Protein AF-A0A9D9D983-F1 (afdb_monomer_lite)

Secondary structure (DSSP, 8-state):
-B--PPBPHHHHHHHHHHT-EEEETTTTEEEEEETTEEEEEESS-EEEEEHHHHHHHHTTS-BEEB--GGGTTS-S--S-TTSSSS----

Organism: NCBI:txid2840932

pLDDT: mean 75.8, std 19.33, range [39.16, 94.0]

Sequence (90 aa):
MIEREELSINEALQYLKEGEILVSLTNDAAFKLVENKVNIYGKNYKASLEIKEFVQAYKDLSFYLYVDAQESVSLEKDKEYYSWIRSNKG

Structure (mmCIF, N/CA/C/O backbone):
data_AF-A0A9D9D983-F1
#
_entry.id   AF-A0A9D9D983-F1
#
loop_
_atom_site.group_PDB
_atom_site.id
_atom_site.type_symbol
_atom_site.label_atom_id
_atom_site.label_alt_id
_atom_site.label_comp_id
_atom_site.label_asym_id
_atom_site.label_entity_id
_atom_site.label_seq_id
_atom_site.pdbx_PDB_ins_code
_atom_site.Cartn_x
_atom_site.Cartn_y
_atom_site.Cartn_z
_atom_site.occupancy
_atom_site.B_iso_or_equiv
_atom_site.auth_seq_id
_atom_site.auth_comp_id
_atom_site.auth_asym_id
_atom_site.auth_atom_id
_atom_site.pdbx_PDB_model_num
ATOM 1 N N . MET A 1 1 ? 11.210 -14.052 -2.425 1.00 53.22 1 MET A N 1
ATOM 2 C CA . MET A 1 1 ? 10.618 -14.312 -3.758 1.00 53.22 1 MET A CA 1
ATOM 3 C C . MET A 1 1 ? 9.272 -13.605 -3.804 1.00 53.22 1 MET A C 1
ATOM 5 O O . MET A 1 1 ? 8.630 -13.504 -2.775 1.00 53.22 1 MET A O 1
ATOM 9 N N . ILE A 1 2 ? 8.860 -13.064 -4.948 1.00 58.53 2 ILE A N 1
ATOM 10 C CA . ILE A 1 2 ? 7.531 -12.442 -5.070 1.00 58.53 2 ILE A CA 1
ATOM 11 C C . ILE A 1 2 ? 6.554 -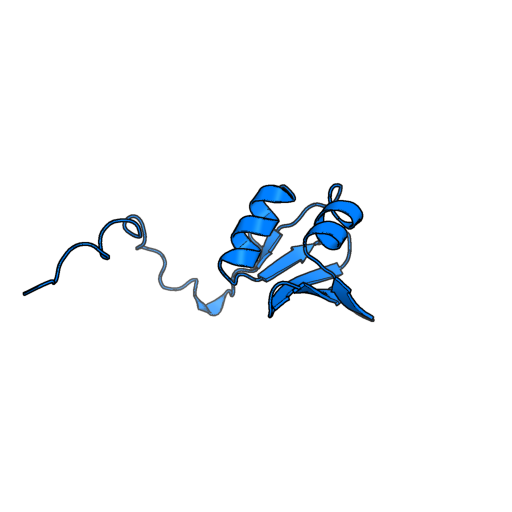13.548 -5.470 1.00 58.53 2 ILE A C 1
ATOM 13 O O . ILE A 1 2 ? 6.818 -14.235 -6.464 1.00 58.53 2 ILE A O 1
ATOM 17 N N . GLU A 1 3 ? 5.474 -13.744 -4.710 1.00 58.88 3 GLU A N 1
ATOM 18 C CA . GLU A 1 3 ? 4.388 -14.614 -5.164 1.00 58.88 3 GLU A CA 1
ATOM 19 C C . GLU A 1 3 ? 3.751 -13.981 -6.398 1.00 58.88 3 GLU A C 1
ATOM 21 O O . GLU A 1 3 ? 3.447 -12.792 -6.427 1.00 58.88 3 GLU A O 1
ATOM 26 N N . ARG A 1 4 ? 3.634 -14.766 -7.472 1.00 61.09 4 ARG A N 1
ATOM 27 C CA . ARG A 1 4 ? 3.222 -14.271 -8.795 1.00 61.09 4 ARG A CA 1
ATOM 28 C C . ARG A 1 4 ? 1.706 -14.229 -8.975 1.00 61.09 4 ARG A C 1
ATOM 30 O O . ARG A 1 4 ? 1.248 -14.129 -10.111 1.00 61.09 4 ARG A O 1
ATOM 37 N N . GLU A 1 5 ? 0.942 -14.328 -7.895 1.00 70.12 5 GLU A N 1
ATOM 38 C CA . GLU A 1 5 ? -0.498 -14.109 -7.954 1.00 70.12 5 GLU A CA 1
ATOM 39 C C . GLU A 1 5 ? -0.761 -12.606 -7.899 1.00 70.12 5 GLU A C 1
ATOM 41 O O . GLU A 1 5 ? -0.375 -11.914 -6.958 1.00 70.12 5 GLU A O 1
ATOM 46 N N . GLU A 1 6 ? -1.344 -12.100 -8.984 1.00 81.06 6 GLU A N 1
ATOM 47 C CA . GLU A 1 6 ? -1.798 -10.721 -9.075 1.00 81.06 6 GLU A CA 1
ATOM 48 C C . GLU A 1 6 ? -2.997 -10.542 -8.145 1.00 81.06 6 GLU A C 1
ATOM 50 O O . GLU A 1 6 ? -4.042 -11.163 -8.331 1.00 81.06 6 GLU A O 1
ATOM 55 N N . LEU A 1 7 ? -2.831 -9.684 -7.144 1.00 85.69 7 LEU A N 1
ATOM 56 C CA . LEU A 1 7 ? -3.861 -9.369 -6.170 1.00 85.69 7 LEU A CA 1
ATOM 57 C C . LEU A 1 7 ? -4.656 -8.152 -6.633 1.00 85.69 7 LEU A C 1
ATOM 59 O O . LEU A 1 7 ? -4.083 -7.122 -7.009 1.00 85.69 7 LEU A O 1
ATOM 63 N N . SER A 1 8 ? -5.981 -8.234 -6.523 1.00 86.31 8 SER A N 1
ATOM 64 C CA . SER A 1 8 ? -6.833 -7.054 -6.642 1.00 86.31 8 SER A CA 1
ATOM 65 C C . SER A 1 8 ? -6.580 -6.082 -5.483 1.00 86.31 8 SER A C 1
ATOM 67 O O . SER A 1 8 ? -6.122 -6.468 -4.408 1.00 86.31 8 SER A O 1
ATOM 69 N N . ILE A 1 9 ? -6.952 -4.809 -5.649 1.00 88.06 9 ILE A N 1
ATOM 70 C CA . ILE A 1 9 ? -6.809 -3.789 -4.594 1.00 88.06 9 ILE A CA 1
ATOM 71 C C . ILE A 1 9 ? -7.479 -4.191 -3.265 1.00 88.06 9 ILE A C 1
ATOM 73 O O . ILE A 1 9 ? -7.003 -3.823 -2.193 1.00 88.06 9 ILE A O 1
ATOM 77 N N . ASN A 1 10 ? -8.572 -4.960 -3.313 1.00 87.50 10 ASN A N 1
ATOM 78 C CA . ASN A 1 10 ? -9.278 -5.407 -2.112 1.00 87.50 10 ASN A CA 1
ATOM 79 C C . ASN A 1 10 ? -8.522 -6.524 -1.385 1.00 87.50 10 ASN A C 1
ATOM 81 O O . ASN A 1 10 ? -8.430 -6.488 -0.160 1.00 87.50 10 ASN A O 1
ATOM 85 N N . GLU A 1 11 ? -7.964 -7.480 -2.128 1.00 88.75 11 GLU A N 1
ATOM 86 C CA . GLU A 1 11 ? -7.119 -8.542 -1.571 1.00 88.75 11 GLU A CA 1
ATOM 87 C C . GLU A 1 11 ? -5.829 -7.947 -1.015 1.00 88.75 11 GLU A C 1
ATOM 89 O O . GLU A 1 11 ? -5.482 -8.179 0.138 1.00 88.75 11 GLU A O 1
ATOM 94 N N . ALA A 1 12 ? -5.190 -7.061 -1.781 1.00 88.56 12 ALA A N 1
ATOM 95 C CA . ALA A 1 12 ? -4.042 -6.278 -1.349 1.00 88.56 12 ALA A CA 1
ATOM 96 C C . ALA A 1 12 ? -4.304 -5.567 -0.006 1.00 88.56 12 ALA A C 1
ATOM 98 O O . ALA A 1 12 ? -3.525 -5.663 0.941 1.00 88.56 12 ALA A O 1
ATOM 99 N N . LEU A 1 13 ? -5.442 -4.885 0.130 1.00 89.44 13 LEU A N 1
ATOM 100 C CA . LEU A 1 13 ? -5.816 -4.258 1.397 1.00 89.44 13 LEU A CA 1
ATOM 101 C C . LEU A 1 13 ? -5.975 -5.247 2.552 1.00 89.44 13 LEU A C 1
ATOM 103 O O . LEU A 1 13 ? -5.722 -4.861 3.693 1.00 89.44 13 LEU A O 1
ATOM 107 N N . GLN A 1 14 ? -6.447 -6.465 2.292 1.00 89.31 14 GLN A N 1
ATOM 108 C CA . GLN A 1 14 ? -6.573 -7.484 3.325 1.00 89.31 14 GLN A CA 1
ATOM 109 C C . GLN A 1 14 ? -5.188 -7.878 3.842 1.00 89.31 14 GLN A C 1
ATOM 111 O O . GLN A 1 14 ? -4.936 -7.711 5.032 1.00 89.31 14 GLN A O 1
ATOM 116 N N . TYR A 1 15 ? -4.265 -8.224 2.945 1.00 89.31 15 TYR A N 1
ATOM 117 C CA . TYR A 1 15 ? -2.880 -8.543 3.302 1.00 89.31 15 TYR A CA 1
ATOM 118 C C . TYR A 1 15 ? -2.186 -7.391 4.041 1.00 89.31 15 TYR A C 1
ATOM 120 O O . TYR A 1 15 ? -1.559 -7.590 5.079 1.00 89.31 15 TYR A O 1
ATOM 128 N N . LEU A 1 16 ? -2.375 -6.149 3.584 1.00 89.44 16 LEU A N 1
ATOM 129 C CA . LEU A 1 16 ? -1.852 -4.967 4.276 1.00 89.44 16 LEU A CA 1
ATOM 130 C C . LEU A 1 16 ? -2.387 -4.842 5.713 1.00 89.44 16 LEU A C 1
ATOM 132 O O . LEU A 1 16 ? -1.646 -4.438 6.606 1.00 89.44 16 LEU A O 1
ATOM 136 N N . LYS A 1 17 ? -3.659 -5.183 5.956 1.00 87.94 17 LYS A N 1
ATOM 137 C CA . LYS A 1 17 ? -4.251 -5.197 7.307 1.00 87.94 17 LYS A CA 1
ATOM 138 C C . LYS A 1 17 ? -3.743 -6.352 8.163 1.00 87.94 17 LYS A C 1
ATOM 140 O O . LYS A 1 17 ? -3.697 -6.204 9.380 1.00 87.94 17 LYS A O 1
ATOM 145 N N . GLU A 1 18 ? -3.366 -7.461 7.539 1.00 87.69 18 GLU A N 1
ATOM 146 C CA . GLU A 1 18 ? -2.738 -8.613 8.197 1.00 87.69 18 GLU A CA 1
ATOM 147 C C . GLU A 1 18 ? -1.268 -8.341 8.568 1.00 87.69 18 GLU A C 1
ATOM 149 O O . GLU A 1 18 ? -0.685 -9.078 9.356 1.00 87.69 18 GLU A O 1
ATOM 154 N N . GLY A 1 19 ? -0.704 -7.217 8.108 1.00 85.81 19 GLY A N 1
ATOM 155 C CA . GLY A 1 19 ? 0.657 -6.776 8.428 1.00 85.81 19 GLY A CA 1
ATOM 156 C C . GLY A 1 19 ? 1.688 -7.136 7.361 1.00 85.81 19 GLY A C 1
ATOM 157 O O . GLY A 1 19 ? 2.868 -6.806 7.520 1.00 85.81 19 GLY A O 1
ATOM 158 N N . GLU A 1 20 ? 1.233 -7.741 6.267 1.00 88.12 20 GLU A N 1
ATOM 159 C CA . GLU A 1 20 ? 2.066 -8.158 5.152 1.00 88.12 20 GLU A CA 1
ATOM 160 C C . GLU A 1 20 ? 2.569 -6.974 4.316 1.00 88.12 20 GLU A C 1
ATOM 162 O O . GLU A 1 20 ? 2.050 -5.849 4.362 1.00 88.12 20 GLU A O 1
ATOM 167 N N . ILE A 1 21 ? 3.607 -7.241 3.521 1.00 89.00 21 ILE A N 1
ATOM 168 C CA . ILE A 1 21 ? 4.205 -6.273 2.604 1.00 89.00 21 ILE A CA 1
ATOM 169 C C . ILE A 1 21 ? 3.803 -6.628 1.181 1.00 89.00 21 ILE A C 1
ATOM 171 O O . ILE A 1 21 ? 4.035 -7.739 0.704 1.00 89.00 21 ILE A O 1
ATOM 175 N N . LEU A 1 22 ? 3.269 -5.642 0.472 1.00 89.56 22 LEU A N 1
ATOM 176 C CA . LEU A 1 22 ? 2.970 -5.777 -0.945 1.00 89.56 22 LEU A CA 1
ATOM 177 C C . LEU A 1 22 ? 4.004 -5.063 -1.790 1.00 89.56 22 LEU A C 1
ATOM 179 O O . LEU A 1 22 ? 4.603 -4.072 -1.375 1.00 89.56 22 LEU A O 1
ATOM 183 N N . VAL A 1 23 ? 4.158 -5.523 -3.019 1.00 89.06 23 VAL A N 1
ATOM 184 C CA . VAL A 1 23 ? 5.001 -4.892 -4.026 1.00 89.06 23 VAL A CA 1
ATOM 185 C C . VAL A 1 23 ? 4.232 -4.747 -5.328 1.00 89.06 23 VAL A C 1
ATOM 187 O O . VAL A 1 23 ? 3.408 -5.586 -5.682 1.00 89.06 23 VAL A O 1
ATOM 190 N N . SER A 1 24 ? 4.498 -3.669 -6.057 1.00 86.50 24 SER A N 1
ATOM 191 C CA . SER A 1 24 ? 4.001 -3.481 -7.416 1.00 86.50 24 SER A CA 1
ATOM 192 C C . SER A 1 24 ? 5.181 -3.459 -8.373 1.00 86.50 24 SER A C 1
ATOM 194 O O . SER A 1 24 ? 6.040 -2.580 -8.291 1.00 86.50 24 SER A O 1
ATOM 196 N N . LEU A 1 25 ? 5.205 -4.419 -9.298 1.00 82.38 25 LEU A N 1
ATOM 197 C CA . LEU A 1 25 ? 6.239 -4.513 -10.331 1.00 82.38 25 LEU A CA 1
ATOM 198 C C . LEU A 1 25 ? 6.135 -3.370 -11.350 1.00 82.38 25 LEU A C 1
ATOM 200 O O . LEU A 1 25 ? 7.146 -2.909 -11.867 1.00 82.38 25 LEU A O 1
ATOM 204 N N . THR A 1 26 ? 4.920 -2.883 -11.608 1.00 81.69 26 THR A N 1
ATOM 205 C CA . THR A 1 26 ? 4.651 -1.770 -12.529 1.00 81.69 26 THR A CA 1
ATOM 206 C C . THR A 1 26 ? 5.203 -0.439 -12.033 1.00 81.69 26 THR A C 1
ATOM 208 O O . THR A 1 26 ? 5.675 0.359 -12.836 1.00 81.69 26 THR A O 1
ATOM 211 N N . ASN A 1 27 ? 5.168 -0.205 -10.719 1.00 78.31 27 ASN A N 1
ATOM 212 C CA . ASN A 1 27 ? 5.587 1.061 -10.115 1.00 78.31 27 ASN A CA 1
ATOM 213 C C . ASN A 1 27 ? 6.919 0.990 -9.361 1.00 78.31 27 ASN A C 1
ATOM 215 O O . ASN A 1 27 ? 7.328 2.006 -8.796 1.00 78.31 27 ASN A O 1
ATOM 219 N N . ASP A 1 28 ? 7.577 -0.174 -9.343 1.00 85.12 28 ASP A N 1
ATOM 220 C CA . ASP A 1 28 ? 8.815 -0.426 -8.590 1.00 85.12 28 ASP A CA 1
ATOM 221 C C . ASP A 1 28 ? 8.724 0.131 -7.154 1.00 85.12 28 ASP A C 1
ATOM 223 O O . ASP A 1 28 ? 9.539 0.940 -6.696 1.00 85.12 28 ASP A O 1
ATOM 227 N N . ALA A 1 29 ? 7.626 -0.226 -6.479 1.00 89.75 29 ALA A N 1
ATOM 228 C CA . ALA A 1 29 ? 7.259 0.312 -5.175 1.00 89.75 29 ALA A CA 1
ATOM 229 C C . ALA A 1 29 ? 6.749 -0.784 -4.237 1.00 89.75 29 ALA A C 1
ATOM 231 O O . ALA A 1 29 ? 6.024 -1.688 -4.658 1.00 89.75 29 ALA A O 1
ATOM 232 N N . ALA A 1 30 ? 7.105 -0.663 -2.958 1.00 90.69 30 ALA A N 1
ATOM 233 C CA . ALA A 1 30 ? 6.603 -1.501 -1.875 1.00 90.69 30 ALA A CA 1
ATOM 234 C C . ALA A 1 30 ? 5.577 -0.747 -1.021 1.00 90.69 30 ALA A C 1
ATOM 236 O O . ALA A 1 30 ? 5.679 0.467 -0.838 1.00 90.69 30 ALA A O 1
ATOM 237 N N . PHE A 1 31 ? 4.613 -1.471 -0.468 1.00 91.25 31 PHE A N 1
ATOM 238 C CA . PHE A 1 31 ? 3.490 -0.942 0.296 1.00 91.25 31 PHE A CA 1
ATOM 239 C C . PHE A 1 31 ? 3.389 -1.675 1.628 1.00 91.25 31 PHE A C 1
ATOM 241 O O . PHE A 1 31 ? 3.469 -2.902 1.676 1.00 91.25 31 PHE A O 1
ATOM 248 N N . LYS A 1 32 ? 3.195 -0.920 2.711 1.00 92.94 32 LYS A N 1
ATOM 249 C CA . LYS A 1 32 ? 3.013 -1.461 4.061 1.00 92.94 32 LYS A CA 1
ATOM 250 C C . LYS A 1 32 ? 2.020 -0.614 4.845 1.00 92.94 32 LYS A C 1
ATOM 252 O O . LYS A 1 32 ? 2.109 0.611 4.811 1.00 92.94 32 LYS A O 1
ATOM 257 N N . LEU A 1 33 ? 1.121 -1.246 5.595 1.00 92.12 33 LEU A N 1
ATOM 258 C CA . LEU A 1 33 ? 0.230 -0.532 6.507 1.00 92.12 33 LEU A CA 1
ATOM 259 C C . LEU A 1 33 ? 0.943 -0.233 7.832 1.00 92.12 33 LEU A C 1
ATOM 261 O O . LEU A 1 33 ? 1.498 -1.126 8.470 1.00 92.12 33 LEU A O 1
ATOM 265 N N . VAL A 1 34 ? 0.923 1.028 8.254 1.00 90.81 34 VAL A N 1
ATOM 266 C CA . VAL A 1 34 ? 1.459 1.490 9.539 1.00 90.81 34 VAL A CA 1
ATOM 267 C C . VAL A 1 34 ? 0.488 2.513 10.110 1.00 90.81 34 VAL A C 1
ATOM 269 O O . VAL A 1 34 ? 0.147 3.474 9.429 1.00 90.81 34 VAL A O 1
ATOM 272 N N . GLU A 1 35 ? 0.015 2.301 11.341 1.00 86.88 35 GLU A N 1
ATOM 273 C CA . GLU A 1 35 ? -0.883 3.243 12.036 1.00 86.88 35 GLU A CA 1
ATOM 274 C C . GLU A 1 35 ? -2.091 3.681 11.180 1.00 86.88 35 GLU A C 1
ATOM 276 O O . GLU A 1 35 ? -2.460 4.852 11.138 1.00 86.88 35 GLU A O 1
ATOM 281 N N . ASN A 1 36 ? -2.707 2.721 10.477 1.00 87.94 36 ASN A N 1
ATOM 282 C CA . ASN A 1 36 ? -3.868 2.926 9.599 1.00 87.94 36 ASN A CA 1
ATOM 283 C C . ASN A 1 36 ? -3.601 3.749 8.317 1.00 87.94 36 ASN A C 1
ATOM 285 O O . ASN A 1 36 ? -4.542 4.122 7.616 1.00 87.94 36 ASN A O 1
ATOM 289 N N . LYS A 1 37 ? -2.330 3.981 7.971 1.00 92.94 37 LYS A N 1
ATOM 290 C CA . LYS A 1 37 ? -1.900 4.599 6.711 1.00 92.94 37 LYS A CA 1
ATOM 291 C C . LYS A 1 37 ? -1.049 3.641 5.895 1.00 92.94 37 LYS A C 1
ATOM 293 O O . LYS A 1 37 ? -0.252 2.879 6.439 1.00 92.94 37 LYS A O 1
ATOM 298 N N . VAL A 1 38 ? -1.208 3.678 4.578 1.00 93.00 38 VAL A N 1
ATOM 299 C CA . VAL A 1 38 ? -0.390 2.892 3.656 1.00 93.00 38 VAL A CA 1
ATOM 300 C C . VAL A 1 38 ? 0.863 3.690 3.334 1.00 93.00 38 VAL A C 1
ATOM 302 O O . VAL A 1 38 ? 0.814 4.707 2.640 1.00 93.00 38 VAL A O 1
ATOM 305 N N . ASN A 1 39 ? 1.992 3.222 3.849 1.00 93.19 39 ASN A N 1
ATOM 306 C CA . ASN A 1 39 ? 3.302 3.746 3.514 1.00 93.19 39 ASN A CA 1
ATOM 307 C C . ASN A 1 39 ? 3.789 3.109 2.217 1.00 93.19 39 ASN A C 1
ATOM 309 O O . ASN A 1 39 ? 3.793 1.888 2.069 1.00 93.19 39 ASN A O 1
ATOM 313 N N . ILE A 1 40 ? 4.220 3.963 1.300 1.00 93.31 40 ILE A N 1
ATOM 314 C CA . ILE A 1 40 ? 4.694 3.616 -0.030 1.00 93.31 40 ILE A CA 1
ATOM 315 C C . ILE A 1 40 ? 6.185 3.912 -0.071 1.00 93.31 40 ILE A C 1
ATOM 317 O O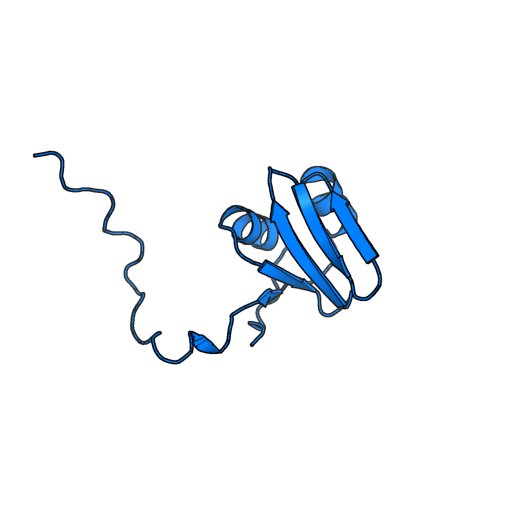 . ILE A 1 40 ? 6.617 5.034 0.205 1.00 93.31 40 ILE A O 1
ATOM 321 N N . TYR A 1 41 ? 6.964 2.909 -0.439 1.00 91.00 41 TYR A N 1
ATOM 322 C CA . TYR A 1 41 ? 8.408 2.974 -0.578 1.00 91.00 41 TYR A CA 1
ATOM 323 C C . TYR A 1 41 ? 8.744 2.727 -2.042 1.00 91.00 41 TYR A C 1
ATOM 325 O O . TYR A 1 41 ? 8.917 1.588 -2.469 1.00 91.00 41 TYR A O 1
ATOM 333 N N . GLY A 1 42 ? 8.786 3.805 -2.818 1.00 89.12 42 GLY A N 1
ATOM 334 C CA . GLY A 1 42 ? 9.320 3.769 -4.171 1.00 89.12 42 GLY A CA 1
ATOM 335 C C . GLY A 1 42 ? 10.838 3.910 -4.162 1.00 89.12 42 GLY A C 1
ATOM 336 O O . GLY A 1 42 ? 11.443 4.326 -3.171 1.00 89.12 42 GLY A O 1
ATOM 337 N N . LYS A 1 43 ? 11.463 3.639 -5.307 1.00 82.12 43 LYS A N 1
ATOM 338 C CA . LYS A 1 43 ? 12.920 3.748 -5.477 1.00 82.12 43 LYS A CA 1
ATOM 339 C C . LYS A 1 43 ? 13.507 5.103 -5.056 1.00 82.12 43 LYS A C 1
ATOM 341 O O . LYS A 1 43 ? 14.564 5.145 -4.437 1.00 82.12 43 LYS A O 1
ATOM 346 N N . ASN A 1 44 ? 12.818 6.200 -5.381 1.00 86.62 44 ASN A N 1
ATOM 347 C CA . ASN A 1 44 ? 13.290 7.573 -5.138 1.00 86.62 44 ASN A CA 1
ATOM 348 C C . ASN A 1 44 ? 12.322 8.418 -4.297 1.00 86.62 44 ASN A C 1
ATOM 350 O O . ASN A 1 44 ? 12.530 9.619 -4.145 1.00 86.62 44 ASN A O 1
ATOM 354 N N . TYR A 1 45 ? 11.243 7.827 -3.788 1.00 86.00 45 TYR A N 1
ATOM 355 C CA . TYR A 1 45 ? 10.229 8.561 -3.041 1.00 86.00 45 TYR A CA 1
ATOM 356 C C . TYR A 1 45 ? 9.651 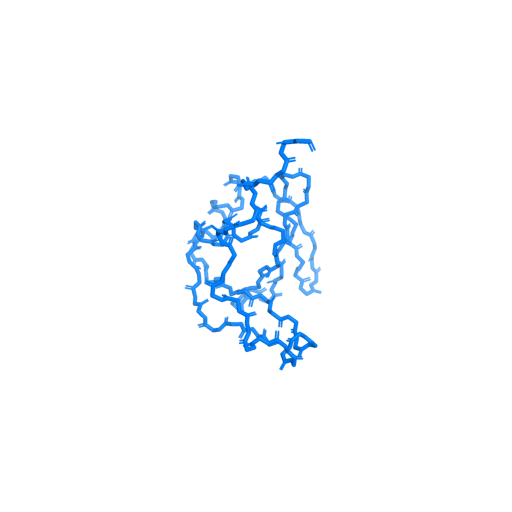7.707 -1.920 1.00 86.00 45 TYR A C 1
ATOM 358 O O . TYR A 1 45 ? 9.595 6.481 -2.004 1.00 86.00 45 TYR A O 1
ATOM 366 N N . LYS A 1 46 ? 9.197 8.381 -0.866 1.00 90.88 46 LYS A N 1
ATOM 367 C CA . LYS A 1 46 ? 8.405 7.779 0.201 1.00 90.88 46 LYS A CA 1
ATOM 368 C C . LYS A 1 46 ? 7.151 8.611 0.382 1.00 90.88 46 LYS A C 1
ATOM 370 O O . LYS A 1 46 ? 7.238 9.835 0.443 1.00 90.88 46 LYS A O 1
ATOM 375 N N . ALA A 1 47 ? 6.010 7.950 0.455 1.00 90.75 47 ALA A N 1
ATOM 376 C CA . ALA A 1 47 ? 4.727 8.594 0.683 1.00 90.75 47 ALA A CA 1
ATOM 377 C C . ALA A 1 47 ? 3.941 7.820 1.740 1.00 90.75 47 ALA A C 1
ATOM 379 O O . ALA A 1 47 ? 4.225 6.656 2.009 1.00 90.75 47 ALA A O 1
ATOM 380 N N . SER A 1 48 ? 2.964 8.479 2.347 1.00 93.44 48 SER A N 1
ATOM 381 C CA . SER A 1 48 ? 2.017 7.863 3.270 1.00 93.44 48 SER A CA 1
ATOM 382 C C . SER A 1 48 ? 0.633 8.358 2.889 1.00 93.44 48 SER A C 1
ATOM 384 O O . SER A 1 48 ? 0.438 9.569 2.779 1.00 93.44 48 SER A O 1
ATOM 386 N N . LEU A 1 49 ? -0.286 7.434 2.632 1.00 92.56 49 LEU A N 1
ATOM 387 C CA . LEU A 1 49 ? -1.650 7.734 2.208 1.00 92.56 49 LEU A CA 1
ATOM 388 C C . LEU A 1 49 ? -2.653 7.122 3.176 1.00 92.56 49 LEU A C 1
ATOM 390 O O . LEU A 1 49 ? -2.440 6.026 3.700 1.00 92.56 49 LEU A O 1
ATOM 394 N N . GLU A 1 50 ? -3.784 7.793 3.372 1.00 94.00 50 GLU A N 1
ATOM 395 C CA . GLU A 1 50 ? -4.936 7.149 3.995 1.00 94.00 50 GLU A CA 1
ATOM 396 C C . GLU A 1 50 ? -5.400 5.971 3.126 1.00 94.00 50 GLU A C 1
ATOM 398 O O . GLU A 1 50 ? -5.282 5.993 1.899 1.00 94.00 50 GLU A O 1
ATOM 403 N N . ILE A 1 51 ? -6.004 4.952 3.745 1.00 90.38 51 ILE A N 1
ATOM 404 C CA . ILE A 1 51 ? -6.496 3.760 3.031 1.00 90.38 51 ILE A CA 1
ATOM 405 C C . ILE A 1 51 ? -7.395 4.143 1.844 1.00 90.38 51 ILE A C 1
ATOM 407 O O . ILE A 1 51 ? -7.278 3.567 0.766 1.00 90.38 51 ILE A O 1
ATOM 411 N N . LYS A 1 52 ? -8.273 5.139 2.014 1.00 92.00 52 LYS A N 1
ATOM 412 C CA . LYS A 1 52 ? -9.183 5.594 0.948 1.00 92.00 52 LYS A CA 1
ATOM 413 C C . LYS A 1 52 ? -8.433 6.187 -0.246 1.00 92.00 52 LYS A C 1
ATOM 415 O O . LYS A 1 52 ? -8.786 5.899 -1.386 1.00 92.00 52 LYS A O 1
ATOM 420 N N . GLU A 1 53 ? -7.409 6.991 0.021 1.00 93.00 53 GLU A N 1
ATOM 421 C CA . GLU A 1 53 ? -6.580 7.616 -1.012 1.00 93.00 53 GLU A CA 1
ATOM 422 C C . GLU A 1 53 ? -5.736 6.569 -1.734 1.00 93.00 53 GLU A C 1
ATOM 424 O O . GLU A 1 53 ? -5.659 6.586 -2.959 1.00 93.00 53 GLU A O 1
ATOM 429 N N . PHE A 1 54 ? -5.171 5.614 -0.991 1.00 90.69 54 PHE A N 1
ATOM 430 C CA . PHE A 1 54 ? -4.445 4.483 -1.560 1.00 90.69 54 PHE A CA 1
ATOM 431 C 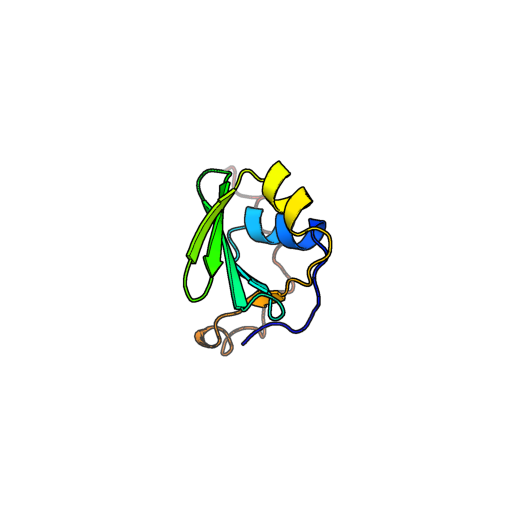C . PHE A 1 54 ? -5.326 3.669 -2.514 1.00 90.69 54 PHE A C 1
ATOM 433 O O . PHE A 1 54 ? -4.943 3.445 -3.659 1.00 90.69 54 PHE A O 1
ATOM 440 N N . VAL A 1 55 ? -6.535 3.292 -2.090 1.00 90.25 55 VAL A N 1
ATOM 441 C CA . VAL A 1 55 ? -7.470 2.552 -2.950 1.00 90.25 55 VAL A CA 1
ATOM 442 C C . VAL A 1 55 ? -7.789 3.341 -4.210 1.00 90.25 55 VAL A C 1
ATOM 444 O O . VAL A 1 55 ? -7.763 2.786 -5.300 1.00 90.25 55 VAL A O 1
ATOM 447 N N . GLN A 1 56 ? -8.055 4.641 -4.095 1.00 91.69 56 GLN A N 1
ATOM 448 C CA . GLN A 1 56 ? -8.387 5.460 -5.257 1.00 91.69 56 GLN A CA 1
ATOM 449 C C . GLN A 1 56 ? -7.204 5.635 -6.219 1.00 91.69 56 GLN A C 1
ATOM 451 O O . GLN A 1 56 ? -7.404 5.584 -7.432 1.00 91.69 56 GLN A O 1
ATOM 456 N N . ALA A 1 57 ? -5.998 5.847 -5.689 1.00 90.00 57 ALA A N 1
ATOM 457 C CA . ALA A 1 57 ? -4.796 6.102 -6.475 1.00 90.00 57 ALA A CA 1
ATOM 458 C C . ALA A 1 57 ? -4.218 4.833 -7.117 1.00 90.00 57 ALA A C 1
ATOM 460 O O . ALA A 1 57 ? -3.609 4.922 -8.180 1.00 90.00 57 ALA A O 1
ATOM 461 N N . TYR A 1 58 ? -4.420 3.666 -6.497 1.00 88.44 58 TYR A N 1
ATOM 462 C CA . TYR A 1 58 ? -3.793 2.413 -6.916 1.00 88.44 58 TYR A CA 1
ATOM 463 C C . TYR A 1 58 ? -4.790 1.309 -7.320 1.00 88.44 58 TYR A C 1
ATOM 465 O O . TYR A 1 58 ? -4.387 0.164 -7.493 1.00 88.44 58 TYR A O 1
ATOM 473 N N . LYS A 1 59 ? -6.081 1.621 -7.518 1.00 86.50 59 LYS A N 1
ATOM 474 C CA . LYS A 1 59 ? -7.114 0.636 -7.917 1.00 86.50 59 LYS A CA 1
ATOM 475 C C . LYS A 1 59 ? -6.814 -0.131 -9.213 1.00 86.50 59 LYS A C 1
ATOM 477 O O . LYS A 1 59 ? -7.276 -1.256 -9.349 1.00 86.50 59 LYS A O 1
ATOM 482 N N . ASP A 1 60 ? -6.097 0.490 -10.150 1.00 86.94 60 ASP A N 1
ATOM 483 C CA . ASP A 1 60 ? -5.813 -0.057 -11.486 1.00 86.94 60 ASP A CA 1
ATOM 484 C C . ASP A 1 60 ? -4.425 -0.724 -11.555 1.00 86.94 60 ASP A C 1
ATOM 486 O O . ASP A 1 60 ? -3.933 -1.029 -12.640 1.00 86.94 60 ASP A O 1
ATOM 490 N N . LEU A 1 61 ? -3.754 -0.899 -10.411 1.00 85.88 61 LEU A N 1
ATOM 491 C CA . LEU A 1 61 ? -2.421 -1.488 -10.343 1.00 85.88 61 LEU A CA 1
ATOM 492 C C . LEU A 1 61 ? -2.466 -2.938 -9.881 1.00 85.88 61 LEU A C 1
ATOM 494 O O . LEU A 1 61 ? -3.255 -3.314 -9.018 1.00 85.88 61 LEU A O 1
ATOM 498 N N . SER A 1 62 ? -1.537 -3.716 -10.427 1.00 85.69 62 SER A N 1
ATOM 499 C CA . SER A 1 62 ? -1.257 -5.076 -9.992 1.00 85.69 62 SER A CA 1
ATOM 500 C C . SER A 1 62 ? -0.382 -5.052 -8.742 1.00 85.69 62 SER A C 1
ATOM 502 O O . SER A 1 62 ? 0.688 -4.417 -8.720 1.00 85.69 62 SER A O 1
ATOM 504 N N . PHE A 1 63 ? -0.825 -5.775 -7.719 1.00 88.25 63 PHE A N 1
ATOM 505 C CA . PHE A 1 63 ? -0.079 -5.991 -6.486 1.00 88.25 63 PHE A CA 1
ATOM 506 C C . PHE A 1 63 ? 0.342 -7.445 -6.370 1.00 88.25 63 PHE A C 1
ATOM 508 O O . PHE A 1 63 ? -0.333 -8.340 -6.864 1.00 88.25 63 PHE A O 1
ATOM 515 N N . TYR A 1 64 ? 1.451 -7.660 -5.680 1.00 88.00 64 TYR A N 1
ATOM 516 C CA . TYR A 1 64 ? 2.011 -8.974 -5.429 1.00 88.00 64 TYR A CA 1
ATOM 517 C C . TYR A 1 64 ? 2.464 -9.048 -3.977 1.00 88.00 64 TYR A C 1
ATOM 519 O O . TYR A 1 64 ? 2.958 -8.056 -3.429 1.00 88.00 64 TYR A O 1
ATOM 527 N N . LEU A 1 65 ? 2.316 -10.214 -3.357 1.00 86.62 65 LEU A N 1
ATOM 528 C CA . LEU A 1 65 ? 2.787 -10.443 -1.998 1.00 86.62 65 LEU A CA 1
ATOM 529 C C . LEU A 1 65 ? 4.307 -10.654 -2.000 1.00 86.62 65 LEU A C 1
ATOM 531 O O . LEU A 1 65 ? 4.857 -11.410 -2.811 1.00 86.62 65 LEU A O 1
ATOM 535 N N . TYR A 1 66 ? 5.007 -9.953 -1.110 1.00 81.31 66 TYR A N 1
ATOM 536 C CA . TYR A 1 66 ? 6.428 -10.190 -0.892 1.00 81.31 66 TYR A CA 1
ATOM 537 C C . TYR A 1 66 ? 6.602 -11.305 0.140 1.00 81.31 66 TYR A C 1
ATOM 539 O O . TYR A 1 66 ? 6.325 -11.096 1.315 1.00 81.31 66 TYR A O 1
ATOM 547 N N . VAL A 1 67 ? 7.124 -12.456 -0.287 1.00 73.06 67 VAL A N 1
ATOM 548 C CA . VAL A 1 67 ? 7.466 -13.564 0.613 1.00 73.06 67 VAL A CA 1
ATOM 549 C C . VAL A 1 67 ? 8.978 -13.605 0.785 1.00 73.06 67 VAL A C 1
ATOM 551 O O . VAL A 1 67 ? 9.732 -13.731 -0.190 1.00 73.06 67 VAL A O 1
ATOM 554 N N . ASP A 1 68 ? 9.463 -13.477 2.017 1.00 60.06 68 ASP A N 1
ATOM 555 C CA . ASP A 1 68 ? 10.897 -13.581 2.255 1.00 60.06 68 ASP A CA 1
ATOM 556 C C . ASP A 1 68 ? 11.383 -15.008 1.964 1.00 60.06 68 ASP A C 1
ATOM 558 O O . ASP A 1 68 ? 10.787 -16.000 2.378 1.00 60.06 68 ASP A O 1
ATOM 562 N N . ALA A 1 69 ? 12.466 -15.132 1.192 1.00 51.38 69 ALA A N 1
ATOM 563 C CA . ALA A 1 69 ? 12.946 -16.443 0.774 1.00 51.38 69 ALA A CA 1
ATOM 564 C C . ALA A 1 69 ? 13.577 -17.246 1.930 1.00 51.38 69 ALA A C 1
ATOM 566 O O . ALA A 1 69 ? 13.754 -18.456 1.772 1.00 51.38 69 ALA A O 1
ATOM 567 N N . GLN A 1 70 ? 13.902 -16.629 3.075 1.00 48.09 70 GLN A N 1
ATOM 568 C CA . GLN A 1 70 ? 14.465 -17.353 4.220 1.00 48.09 70 GLN A CA 1
ATOM 569 C C . GLN A 1 70 ? 13.458 -18.251 4.953 1.00 48.09 70 GLN A C 1
ATOM 571 O O . GLN A 1 70 ? 13.897 -19.190 5.612 1.00 48.09 70 GLN A O 1
ATOM 576 N N . GLU A 1 71 ? 12.146 -18.066 4.777 1.00 44.06 71 GLU A N 1
ATOM 577 C CA . GLU A 1 71 ? 11.132 -18.991 5.318 1.00 44.06 71 GLU A CA 1
ATOM 578 C C . GLU A 1 71 ? 10.784 -20.149 4.364 1.00 44.06 71 GLU A C 1
ATOM 580 O O . GLU A 1 71 ? 10.074 -21.084 4.731 1.00 44.06 71 GLU A O 1
ATOM 585 N N . SER A 1 72 ? 11.378 -20.190 3.165 1.00 41.19 72 SER A N 1
ATOM 586 C CA . SER A 1 72 ? 11.174 -21.276 2.182 1.00 41.19 72 SER A CA 1
ATOM 587 C C . SER A 1 72 ? 11.904 -22.587 2.530 1.00 41.19 72 SER A C 1
ATOM 589 O O . SER A 1 72 ? 12.137 -23.422 1.658 1.00 41.19 72 SER A O 1
ATOM 591 N N . VAL A 1 73 ? 12.289 -22.780 3.794 1.00 39.16 73 VAL A N 1
ATOM 592 C CA . VAL A 1 73 ? 12.680 -24.080 4.362 1.00 39.16 73 VAL A CA 1
ATOM 593 C C . VAL A 1 73 ? 11.887 -24.306 5.653 1.00 39.16 73 VAL A C 1
ATOM 595 O O . VAL A 1 73 ? 12.476 -24.553 6.696 1.00 39.16 73 VAL A O 1
ATOM 598 N N . SER A 1 74 ? 10.556 -24.157 5.624 1.00 45.38 74 SER A N 1
ATOM 599 C CA . SER A 1 74 ? 9.602 -24.831 6.536 1.00 45.38 74 SER A CA 1
ATOM 600 C C . SER A 1 74 ? 8.140 -24.525 6.170 1.00 45.38 74 SER A C 1
ATOM 602 O O . SER A 1 74 ? 7.381 -24.044 6.996 1.00 45.38 74 SER A O 1
ATOM 604 N N . LEU A 1 75 ? 7.698 -24.830 4.947 1.00 41.72 75 LEU A N 1
ATOM 605 C CA . LEU A 1 75 ? 6.262 -24.824 4.609 1.00 41.72 75 LEU A CA 1
ATOM 606 C C . LEU A 1 75 ? 5.840 -26.161 3.985 1.00 41.72 75 LEU A C 1
ATOM 608 O O . LEU A 1 75 ? 5.226 -26.234 2.929 1.00 41.72 75 LEU A O 1
ATOM 612 N N . GLU A 1 76 ? 6.167 -27.249 4.686 1.00 44.09 76 GLU A N 1
ATOM 613 C CA . GLU A 1 76 ? 5.426 -28.518 4.585 1.00 44.09 76 GLU A CA 1
ATOM 614 C C . GLU A 1 76 ? 4.292 -28.603 5.627 1.00 44.09 76 GLU A C 1
ATOM 616 O O . GLU A 1 76 ? 3.663 -29.644 5.807 1.00 44.09 76 GLU A O 1
ATOM 621 N N . LYS A 1 77 ? 3.999 -27.502 6.326 1.00 44.38 77 LYS A N 1
ATOM 622 C CA . LYS A 1 77 ? 2.880 -27.388 7.258 1.00 44.38 77 LYS A CA 1
ATOM 623 C C . LYS A 1 77 ? 2.379 -25.955 7.252 1.00 44.38 77 LYS A C 1
ATOM 625 O O . LYS A 1 77 ? 3.081 -25.096 7.744 1.00 44.38 77 LYS A O 1
ATOM 630 N N . ASP A 1 78 ? 1.198 -25.733 6.689 1.00 42.03 78 ASP A N 1
ATOM 631 C CA . ASP A 1 78 ? 0.141 -24.972 7.363 1.00 42.03 78 ASP A CA 1
ATOM 632 C C . ASP A 1 78 ? -1.176 -25.137 6.587 1.00 42.03 78 ASP A C 1
ATOM 634 O O . ASP A 1 78 ? -1.667 -24.269 5.875 1.00 42.03 78 ASP A O 1
ATOM 638 N N . LYS A 1 79 ? -1.752 -26.341 6.703 1.00 44.50 79 LYS A N 1
ATOM 639 C CA . LYS A 1 79 ? -3.170 -26.605 6.408 1.00 44.50 79 LYS A CA 1
ATOM 640 C C . LYS A 1 79 ? -4.063 -26.362 7.638 1.00 44.50 79 LYS A C 1
ATOM 642 O O . LYS A 1 79 ? -5.212 -26.789 7.632 1.00 44.50 79 LYS A O 1
ATOM 647 N N . GLU A 1 80 ? -3.571 -25.711 8.697 1.00 45.66 80 GLU A N 1
ATOM 648 C CA . GLU A 1 80 ? -4.254 -25.700 10.003 1.00 45.66 80 GLU A CA 1
ATOM 649 C C . GLU A 1 80 ? -4.332 -24.337 10.718 1.00 45.66 80 GLU A C 1
ATOM 651 O O . GLU A 1 80 ? -4.608 -24.288 11.916 1.00 45.66 80 GLU A O 1
ATOM 656 N N . TYR A 1 81 ? -4.231 -23.203 10.018 1.00 45.72 81 TYR A N 1
ATOM 657 C CA . TYR A 1 81 ? -4.348 -21.885 10.670 1.00 45.72 81 TYR A CA 1
ATOM 658 C C . TYR A 1 81 ? -5.791 -21.455 11.058 1.00 45.72 81 TYR A C 1
ATOM 660 O O . TYR A 1 81 ? -6.070 -20.284 11.292 1.00 45.72 81 TYR A O 1
ATOM 668 N N . TYR A 1 82 ? -6.742 -22.390 11.192 1.00 41.16 82 TYR A N 1
ATOM 669 C CA . TYR A 1 82 ? -8.104 -22.104 11.688 1.00 41.16 82 TYR A CA 1
ATOM 670 C C . TYR A 1 82 ? -8.571 -23.008 12.845 1.00 41.16 82 TYR A C 1
ATOM 672 O O . TYR A 1 82 ? -9.766 -23.278 12.967 1.00 41.16 82 TYR A O 1
ATOM 680 N N . SER A 1 83 ? -7.694 -23.486 13.741 1.00 41.69 83 SER A N 1
ATOM 681 C CA . SER A 1 83 ? -8.172 -24.308 14.879 1.00 41.69 83 SER A CA 1
ATOM 682 C C . SER A 1 83 ? -7.581 -24.084 16.276 1.00 41.69 83 SER A C 1
ATOM 684 O O . SER A 1 83 ? -7.874 -24.883 17.159 1.00 41.69 83 SER A O 1
ATOM 686 N N . TRP A 1 84 ? -6.872 -22.987 16.577 1.00 46.03 84 TRP A N 1
ATOM 687 C CA . TRP A 1 84 ? -6.260 -22.841 17.918 1.00 46.03 84 TRP A CA 1
ATOM 688 C C . TRP A 1 84 ? -6.578 -21.579 18.743 1.00 46.03 84 TRP A C 1
ATOM 690 O O . TRP A 1 84 ? -5.855 -21.271 19.683 1.00 46.03 84 TRP A O 1
ATOM 700 N N . ILE A 1 85 ? -7.704 -20.888 18.501 1.00 52.50 85 ILE A N 1
ATOM 701 C CA . ILE A 1 85 ? -8.234 -19.859 19.441 1.00 52.50 85 ILE A CA 1
ATOM 702 C C . ILE A 1 85 ? -9.585 -20.277 20.043 1.00 52.50 85 ILE A C 1
ATOM 704 O O . ILE A 1 85 ? -10.480 -19.466 20.282 1.00 52.50 85 ILE A O 1
ATOM 708 N N . ARG A 1 86 ? -9.781 -21.574 20.300 1.00 49.25 86 ARG A N 1
ATOM 709 C CA . ARG A 1 86 ? -10.910 -22.008 21.132 1.00 49.25 86 ARG A CA 1
ATOM 710 C C . ARG A 1 86 ? -10.605 -23.269 21.938 1.00 49.25 86 ARG A C 1
ATOM 712 O O . ARG A 1 86 ? -11.253 -24.285 21.748 1.00 49.25 86 ARG A O 1
ATOM 719 N N . S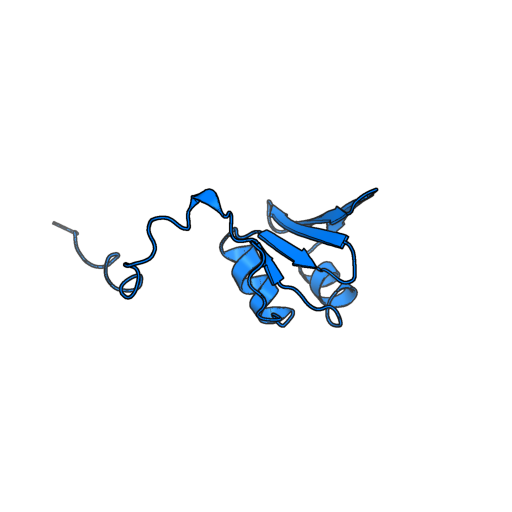ER A 1 87 ? -9.637 -23.176 22.847 1.00 49.66 87 SER A N 1
ATOM 720 C CA . SER A 1 87 ? -9.710 -23.802 24.179 1.00 49.66 87 SER A CA 1
ATOM 721 C C . SER A 1 87 ? -8.414 -23.573 24.950 1.00 49.66 87 SER A C 1
ATOM 723 O O . SER A 1 87 ? -7.453 -24.308 24.777 1.00 49.66 87 SER A O 1
ATOM 725 N N . ASN A 1 88 ? -8.405 -22.585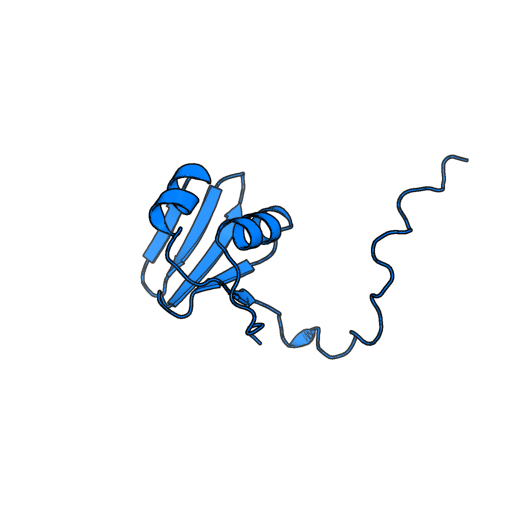 25.843 1.00 42.59 88 ASN A N 1
ATOM 726 C CA . ASN A 1 88 ? -8.227 -22.920 27.254 1.00 42.59 88 ASN A CA 1
ATOM 727 C C . ASN A 1 88 ? -8.735 -21.768 28.127 1.00 42.59 88 ASN A C 1
ATOM 729 O O . ASN A 1 88 ? -8.020 -20.833 28.479 1.00 42.59 88 ASN A O 1
ATOM 733 N N . LYS A 1 89 ? -10.033 -21.836 28.424 1.00 45.84 89 LYS A N 1
ATOM 734 C CA . LYS A 1 89 ? -10.611 -21.278 29.640 1.00 45.84 89 LYS A CA 1
ATOM 735 C C . LYS A 1 89 ? -10.710 -22.479 30.581 1.00 45.84 89 LYS A C 1
ATOM 737 O O . LYS A 1 89 ? -11.458 -23.404 30.269 1.00 45.84 89 LYS A O 1
ATOM 742 N N . GLY A 1 90 ? -9.925 -22.480 31.650 1.00 39.66 90 GLY A N 1
ATOM 743 C CA . GLY A 1 90 ? -9.852 -23.557 32.635 1.00 39.66 90 GLY A CA 1
ATOM 744 C C . GLY A 1 90 ? -8.724 -23.298 33.605 1.00 39.66 90 GLY A C 1
ATOM 745 O O . GLY A 1 90 ? -7.588 -23.668 33.247 1.00 39.66 90 GLY A O 1
#

Foldseek 3Di:
DWAPDWDALVRVVVCLVVQFKKAFPVQQWIWHDDPQWIWIGHPPDIDTHHSVVCCVVCRPTTIITDDDCVCVPDPPDDPDPPPPPPDDPD

Radius of gyration: 15.61 Å; chains: 1; bounding box: 25×37×45 Å